Protein AF-Q0QX09-F1 (afdb_monomer_lite)

Structure (mmCIF, N/CA/C/O backbone):
data_AF-Q0QX09-F1
#
_entry.id   AF-Q0QX09-F1
#
loop_
_atom_site.group_PDB
_atom_site.id
_atom_site.type_symbol
_atom_site.label_atom_id
_atom_site.label_alt_id
_atom_site.label_comp_id
_atom_site.label_asym_id
_atom_site.label_entity_id
_atom_site.label_seq_id
_atom_site.pdbx_PDB_ins_code
_atom_site.Cartn_x
_atom_site.Cartn_y
_atom_site.Cartn_z
_atom_site.occupancy
_atom_site.B_iso_or_equiv
_atom_site.auth_seq_id
_atom_site.auth_comp_id
_atom_site.auth_asym_id
_atom_site.auth_atom_id
_atom_site.pdbx_PDB_model_num
ATOM 1 N N . ALA A 1 1 ? -7.692 -7.719 1.249 1.00 95.62 1 ALA A N 1
ATOM 2 C CA . ALA A 1 1 ? -7.261 -6.349 1.606 1.00 95.62 1 ALA A CA 1
ATOM 3 C C . ALA A 1 1 ? -5.800 -6.099 1.232 1.00 95.62 1 ALA A C 1
ATOM 5 O O . ALA A 1 1 ? -5.567 -5.299 0.343 1.00 95.62 1 ALA A O 1
ATOM 6 N N . MET A 1 2 ? -4.830 -6.793 1.844 1.00 98.38 2 MET A N 1
ATOM 7 C CA . MET A 1 2 ? -3.400 -6.494 1.630 1.00 98.38 2 MET A CA 1
ATOM 8 C C . MET A 1 2 ? -2.900 -6.741 0.204 1.00 98.38 2 MET A C 1
ATOM 10 O O . MET A 1 2 ? -2.023 -6.015 -0.235 1.00 98.38 2 MET A O 1
ATOM 14 N N . HIS A 1 3 ? -3.506 -7.675 -0.537 1.00 98.44 3 HIS A N 1
ATOM 15 C CA . HIS A 1 3 ? -3.270 -7.825 -1.978 1.00 98.44 3 HIS A CA 1
ATOM 16 C C . HIS A 1 3 ? -3.431 -6.487 -2.722 1.00 98.44 3 HIS A C 1
ATOM 18 O O . HIS A 1 3 ? -2.464 -5.970 -3.256 1.00 98.44 3 HIS A O 1
ATOM 24 N N . TYR A 1 4 ? -4.602 -5.849 -2.609 1.00 98.56 4 TYR A N 1
ATOM 25 C CA . TYR A 1 4 ? -4.864 -4.546 -3.229 1.00 98.56 4 TYR A CA 1
ATOM 26 C C . TYR A 1 4 ? -3.955 -3.421 -2.720 1.00 98.56 4 TYR A C 1
ATOM 28 O O . TYR A 1 4 ? -3.686 -2.482 -3.459 1.00 98.56 4 TYR A O 1
ATOM 36 N N . PHE A 1 5 ? -3.493 -3.484 -1.466 1.00 98.81 5 PHE A N 1
ATOM 37 C CA . PHE A 1 5 ? -2.496 -2.530 -0.977 1.00 98.81 5 PHE A CA 1
ATOM 38 C C . PHE A 1 5 ? -1.128 -2.739 -1.651 1.00 98.81 5 PHE A C 1
ATOM 40 O O . PHE A 1 5 ? -0.489 -1.764 -2.033 1.00 98.81 5 PHE A O 1
ATOM 47 N N . GLY A 1 6 ? -0.701 -3.994 -1.825 1.00 98.31 6 GLY A N 1
ATOM 48 C CA . GLY A 1 6 ? 0.508 -4.333 -2.577 1.00 98.31 6 GLY A CA 1
ATOM 49 C C . GLY A 1 6 ? 0.424 -3.897 -4.041 1.00 98.31 6 GLY A C 1
ATOM 50 O O . GLY A 1 6 ? 1.378 -3.325 -4.564 1.00 98.31 6 GLY A O 1
ATOM 51 N N . ASP A 1 7 ? -0.736 -4.071 -4.677 1.00 98.56 7 ASP A N 1
ATOM 52 C CA . ASP A 1 7 ? -0.950 -3.632 -6.059 1.00 98.56 7 ASP A CA 1
ATOM 53 C C . ASP A 1 7 ? -0.773 -2.118 -6.191 1.00 98.56 7 ASP A C 1
ATOM 55 O O . ASP A 1 7 ? 0.041 -1.668 -6.987 1.00 98.56 7 ASP A O 1
ATOM 59 N N . ILE A 1 8 ? -1.446 -1.300 -5.371 1.00 98.12 8 ILE A N 1
ATOM 60 C CA . ILE A 1 8 ? -1.333 0.166 -5.490 1.00 98.12 8 ILE A CA 1
ATOM 61 C C . ILE A 1 8 ? 0.062 0.715 -5.158 1.00 98.12 8 ILE A C 1
ATOM 63 O O . ILE A 1 8 ? 0.329 1.873 -5.470 1.00 98.12 8 ILE A O 1
ATOM 67 N N . ASP A 1 9 ? 0.939 -0.072 -4.534 1.00 98.62 9 ASP A N 1
ATOM 68 C CA . ASP A 1 9 ? 2.345 0.279 -4.294 1.00 98.62 9 ASP A CA 1
ATOM 69 C C . ASP A 1 9 ? 3.295 -0.313 -5.360 1.00 98.62 9 ASP A C 1
ATOM 71 O O . ASP A 1 9 ? 4.451 0.096 -5.471 1.00 98.62 9 ASP A O 1
ATOM 75 N N . THR A 1 10 ? 2.805 -1.215 -6.216 1.00 98.62 10 THR A N 1
ATOM 76 C CA . THR A 1 10 ? 3.542 -1.756 -7.367 1.00 98.62 10 THR A CA 1
ATOM 77 C C . THR A 1 10 ? 3.571 -0.717 -8.488 1.00 98.62 10 THR A C 1
ATOM 79 O O . THR A 1 10 ? 2.502 -0.360 -8.964 1.00 98.62 10 THR A O 1
ATOM 82 N N . PRO A 1 11 ? 4.734 -0.256 -8.994 1.00 98.69 11 PRO A N 1
ATOM 83 C CA . PRO A 1 11 ? 4.856 0.953 -9.822 1.00 98.69 11 PRO A CA 1
ATOM 84 C C . PRO A 1 11 ? 3.860 1.114 -10.985 1.00 98.69 11 PRO A C 1
ATOM 86 O O . PRO A 1 11 ? 3.391 2.222 -11.248 1.00 98.69 11 PRO A O 1
ATOM 89 N N . TYR A 1 12 ? 3.510 0.023 -11.670 1.00 98.69 12 TYR A N 1
ATOM 90 C CA . TYR A 1 12 ? 2.623 0.035 -12.840 1.00 98.69 12 TYR A CA 1
ATOM 91 C C . TYR A 1 12 ? 1.165 0.388 -12.502 1.00 98.69 12 TYR A C 1
ATOM 93 O O . TYR A 1 12 ? 0.529 1.159 -13.225 1.00 98.69 12 TYR A O 1
ATOM 101 N N . HIS A 1 13 ? 0.646 -0.096 -11.373 1.00 98.75 13 HIS A N 1
ATOM 102 C CA . HIS A 1 13 ? -0.760 0.072 -10.993 1.00 98.75 13 HIS A CA 1
ATOM 103 C C . HIS A 1 13 ? -1.139 1.512 -10.598 1.00 98.75 13 HIS A C 1
ATOM 105 O O . HIS A 1 13 ? -2.100 2.025 -11.164 1.00 98.75 13 HIS A O 1
ATOM 111 N N . PRO A 1 14 ? -0.414 2.251 -9.727 1.00 98.50 14 PRO A N 1
ATOM 112 C CA . PRO A 1 14 ? -0.739 3.644 -9.423 1.00 98.50 14 PRO A CA 1
ATOM 113 C C . PRO A 1 14 ? -0.387 4.598 -10.577 1.00 98.50 14 PRO A C 1
ATOM 115 O O . PRO A 1 14 ? -0.855 5.743 -10.606 1.00 98.50 14 PRO A O 1
ATOM 118 N N . ALA A 1 15 ? 0.431 4.152 -11.538 1.00 98.50 15 ALA A N 1
ATOM 119 C CA . ALA A 1 15 ? 0.648 4.845 -12.804 1.00 98.50 15 ALA A CA 1
ATOM 120 C C . ALA A 1 15 ? -0.470 4.590 -13.832 1.00 98.50 15 ALA A C 1
ATOM 122 O O . ALA A 1 15 ? -0.507 5.291 -14.842 1.00 98.50 15 ALA A O 1
ATOM 123 N N . ASN A 1 16 ? -1.401 3.668 -13.549 1.00 98.50 16 ASN A N 1
ATOM 124 C CA . ASN A 1 16 ? -2.452 3.204 -14.458 1.00 98.50 16 ASN A CA 1
ATOM 125 C C . ASN A 1 16 ? -1.897 2.707 -15.804 1.00 98.50 16 ASN A C 1
ATOM 127 O O . ASN A 1 16 ? -2.480 2.986 -16.850 1.00 98.50 16 ASN A O 1
ATOM 131 N N . VAL A 1 17 ? -0.761 2.007 -15.786 1.00 98.12 17 VAL A N 1
ATOM 132 C CA . VAL A 1 17 ? -0.183 1.377 -16.980 1.00 98.12 17 VAL A CA 1
ATOM 133 C C . VAL A 1 17 ? -0.452 -0.110 -16.883 1.00 98.12 17 VAL A C 1
ATOM 135 O O . VAL A 1 17 ? 0.130 -0.784 -16.039 1.00 98.12 17 VAL A O 1
ATOM 138 N N . THR A 1 18 ? -1.353 -0.607 -17.723 1.00 97.12 18 THR A N 1
ATOM 139 C CA . THR A 1 18 ? -1.763 -2.012 -17.707 1.00 97.12 18 THR A CA 1
ATOM 140 C C . THR A 1 18 ? -0.815 -2.893 -18.523 1.00 97.12 18 THR A C 1
ATOM 142 O O . THR A 1 18 ? -0.012 -2.415 -19.329 1.00 97.12 18 THR A O 1
ATOM 145 N N . ALA A 1 19 ? -0.973 -4.211 -18.393 1.00 95.75 19 ALA A N 1
ATOM 146 C CA . ALA A 1 19 ? -0.279 -5.191 -19.225 1.00 95.75 19 ALA A CA 1
ATOM 147 C C . ALA A 1 19 ? -0.593 -5.075 -20.727 1.00 95.75 19 ALA A C 1
ATOM 149 O O . ALA A 1 19 ? 0.194 -5.546 -21.548 1.00 95.75 19 ALA A O 1
ATOM 150 N N . VAL A 1 20 ? -1.717 -4.445 -21.092 1.00 96.38 20 VAL A N 1
ATOM 151 C CA . VAL A 1 20 ? -2.050 -4.133 -22.491 1.00 96.38 20 VAL A CA 1
ATOM 152 C C . VAL A 1 20 ? -1.291 -2.892 -22.960 1.00 96.38 20 VAL A C 1
ATOM 154 O O . VAL A 1 20 ? -0.786 -2.875 -24.080 1.00 96.38 20 VAL A O 1
ATOM 157 N N . ASP A 1 21 ? -1.167 -1.879 -22.099 1.00 94.00 21 ASP A N 1
ATOM 158 C CA . ASP A 1 21 ? -0.473 -0.626 -22.422 1.00 94.00 21 ASP A CA 1
ATOM 159 C C . ASP A 1 21 ? 1.046 -0.819 -22.526 1.00 94.00 21 ASP A C 1
ATOM 161 O O . ASP A 1 21 ? 1.721 -0.132 -23.295 1.00 94.00 21 ASP A O 1
ATOM 165 N N . SER A 1 22 ? 1.601 -1.748 -21.743 1.00 96.06 22 SER A N 1
ATOM 166 C CA . SER A 1 22 ? 3.032 -2.028 -21.720 1.00 96.06 22 SER A CA 1
ATOM 167 C C . SER A 1 22 ? 3.328 -3.488 -21.402 1.00 96.06 22 SER A C 1
ATOM 169 O O . SER A 1 22 ? 3.001 -3.994 -20.328 1.00 96.06 22 SER A O 1
ATOM 171 N N . ALA A 1 23 ? 4.117 -4.128 -22.271 1.00 96.56 23 ALA A N 1
ATOM 172 C CA . ALA A 1 23 ? 4.725 -5.428 -21.980 1.00 96.56 23 ALA A CA 1
ATOM 173 C C . ALA A 1 23 ? 5.629 -5.398 -20.730 1.00 96.56 23 ALA A C 1
ATOM 175 O O . ALA A 1 23 ? 5.967 -6.450 -20.186 1.00 96.56 23 ALA A O 1
ATOM 176 N N . GLY A 1 24 ? 6.032 -4.204 -20.279 1.00 96.56 24 GLY A N 1
ATOM 177 C CA . GLY A 1 24 ? 6.801 -4.011 -19.058 1.00 96.56 24 GLY A CA 1
ATOM 178 C C . GLY A 1 24 ? 6.061 -4.364 -17.785 1.00 96.56 24 GLY A C 1
ATOM 179 O O . GLY A 1 24 ? 6.725 -4.750 -16.835 1.00 96.56 24 GLY A O 1
ATOM 180 N N . HIS A 1 25 ? 4.724 -4.310 -17.770 1.00 97.94 25 HIS A N 1
ATOM 181 C CA . HIS A 1 25 ? 3.939 -4.607 -16.567 1.00 97.94 25 HIS A CA 1
ATOM 182 C C . HIS A 1 25 ? 4.253 -6.016 -16.064 1.00 97.94 25 HIS A C 1
ATOM 184 O O . HIS A 1 25 ? 4.826 -6.191 -14.991 1.00 97.94 25 HIS A O 1
ATOM 190 N N . VAL A 1 26 ? 3.947 -7.022 -16.885 1.00 97.88 26 VAL A N 1
ATOM 191 C CA . VAL A 1 26 ? 4.148 -8.432 -16.526 1.00 97.88 26 VAL A CA 1
ATOM 192 C C . VAL A 1 26 ? 5.634 -8.735 -16.341 1.00 97.88 26 VAL A C 1
ATOM 194 O O . VAL A 1 26 ? 6.010 -9.501 -15.456 1.00 97.88 26 VAL A O 1
ATOM 197 N N . LYS A 1 27 ? 6.503 -8.118 -17.152 1.00 98.56 27 LYS A N 1
ATOM 198 C CA . LYS A 1 27 ? 7.955 -8.317 -17.058 1.00 98.56 27 LYS A CA 1
ATOM 199 C C . LYS A 1 27 ? 8.533 -7.792 -15.748 1.00 98.56 27 LYS A C 1
ATOM 201 O O . LYS A 1 27 ? 9.369 -8.474 -15.169 1.00 98.56 27 LYS A O 1
ATOM 206 N N . PHE A 1 28 ? 8.103 -6.621 -15.286 1.00 98.75 28 PHE A N 1
ATOM 207 C CA . PHE A 1 28 ? 8.562 -6.039 -14.028 1.00 98.75 28 PHE A CA 1
ATOM 208 C C . PHE A 1 28 ? 8.089 -6.872 -12.836 1.00 98.75 28 PHE A C 1
ATOM 210 O O . PHE A 1 28 ? 8.895 -7.216 -11.974 1.00 98.75 28 PHE A O 1
ATOM 217 N N . GLU A 1 29 ? 6.812 -7.266 -12.816 1.00 98.62 29 GLU A N 1
ATOM 218 C CA . GLU A 1 29 ? 6.270 -8.125 -11.755 1.00 98.62 29 GLU A CA 1
ATOM 219 C C . GLU A 1 29 ? 6.970 -9.496 -11.724 1.00 98.62 29 GLU A C 1
ATOM 221 O O . GLU A 1 29 ? 7.341 -9.972 -10.654 1.00 98.62 29 GLU A O 1
ATOM 226 N N . THR A 1 30 ? 7.258 -10.089 -12.888 1.00 98.69 30 THR A N 1
ATOM 227 C CA . THR A 1 30 ? 8.028 -11.346 -12.981 1.00 98.69 30 THR A CA 1
ATOM 228 C C . THR A 1 30 ? 9.475 -11.161 -12.512 1.00 98.69 30 THR A C 1
ATOM 230 O O . THR A 1 30 ? 9.991 -11.973 -11.747 1.00 98.69 30 THR A O 1
ATOM 233 N N . PHE A 1 31 ? 10.132 -10.071 -12.922 1.00 98.75 31 PHE A N 1
ATOM 234 C CA . PHE A 1 31 ? 11.490 -9.735 -12.487 1.00 98.75 31 PHE A CA 1
ATOM 235 C C . PHE A 1 31 ? 11.582 -9.612 -10.959 1.00 98.75 31 PHE A C 1
ATOM 237 O O . PHE A 1 31 ? 12.525 -10.134 -10.351 1.00 98.75 31 PHE A O 1
ATOM 244 N N . ALA A 1 32 ? 10.601 -8.942 -10.346 1.00 98.75 32 ALA A N 1
ATOM 245 C CA . ALA A 1 32 ? 10.500 -8.789 -8.902 1.00 98.75 32 ALA A CA 1
ATOM 246 C C . ALA A 1 32 ? 10.223 -10.134 -8.209 1.00 98.75 32 ALA A C 1
ATOM 248 O O . ALA A 1 32 ? 10.848 -10.434 -7.193 1.00 98.75 32 ALA A O 1
ATOM 249 N N . GLU A 1 33 ? 9.353 -10.973 -8.775 1.00 98.69 33 GLU A N 1
ATOM 250 C CA . GLU A 1 33 ? 9.010 -12.303 -8.252 1.00 98.69 33 GLU A CA 1
ATOM 251 C C . GLU A 1 33 ? 10.224 -13.243 -8.167 1.00 98.69 33 GLU A C 1
ATOM 253 O O . GLU A 1 33 ? 10.436 -13.914 -7.148 1.00 98.69 33 GLU A O 1
ATOM 258 N N . GLU A 1 34 ? 11.070 -13.253 -9.198 1.00 98.81 34 GLU A N 1
ATOM 259 C CA . GLU A 1 34 ? 12.315 -14.035 -9.230 1.00 98.81 34 GLU A CA 1
ATOM 260 C C . GLU A 1 34 ? 13.313 -13.612 -8.141 1.00 98.81 34 GLU A C 1
ATOM 262 O O . GLU A 1 34 ? 14.149 -14.407 -7.711 1.00 98.81 34 GLU A O 1
ATOM 267 N N . ARG A 1 35 ? 13.227 -12.358 -7.686 1.00 98.69 35 ARG A N 1
ATOM 268 C CA . ARG A 1 35 ? 14.178 -11.725 -6.762 1.00 98.69 35 ARG A CA 1
ATOM 269 C C . ARG A 1 35 ? 13.595 -11.431 -5.383 1.00 98.69 35 ARG A C 1
ATOM 271 O O . ARG A 1 35 ? 14.336 -11.010 -4.504 1.00 98.69 35 ARG A O 1
ATOM 278 N N . LYS A 1 36 ? 12.307 -11.694 -5.142 1.00 98.19 36 LYS A N 1
ATOM 279 C CA . LYS A 1 36 ? 11.571 -11.314 -3.916 1.00 98.19 36 LYS A CA 1
ATOM 280 C C . LYS A 1 36 ? 12.300 -11.623 -2.608 1.00 98.19 36 LYS A C 1
ATOM 282 O O . LYS A 1 36 ? 12.211 -10.860 -1.650 1.00 98.19 36 LYS A O 1
ATOM 287 N N . GLU A 1 37 ? 13.049 -12.723 -2.576 1.00 98.75 37 GLU A N 1
ATOM 288 C CA . GLU A 1 37 ? 13.798 -13.176 -1.406 1.00 98.75 37 GLU A CA 1
ATOM 289 C C . GLU A 1 37 ? 14.858 -12.160 -0.961 1.00 98.75 37 GLU A C 1
ATOM 291 O O . GLU A 1 37 ? 15.018 -11.937 0.238 1.00 98.75 37 GLU A O 1
ATOM 296 N N . GLN A 1 38 ? 15.523 -11.483 -1.905 1.00 98.69 38 GLN A N 1
ATOM 297 C CA . GLN A 1 38 ? 16.553 -10.484 -1.601 1.00 98.69 38 GLN A CA 1
ATOM 298 C C . GLN A 1 38 ? 15.975 -9.134 -1.145 1.00 98.69 38 GLN A C 1
ATOM 300 O O . GLN A 1 38 ? 16.697 -8.311 -0.584 1.00 98.69 38 GLN A O 1
ATOM 305 N N . TYR A 1 39 ? 14.678 -8.900 -1.368 1.00 98.75 39 TYR A N 1
ATOM 306 C CA . TYR A 1 39 ? 13.994 -7.649 -1.023 1.00 98.75 39 TYR A CA 1
ATOM 307 C C . TYR A 1 39 ? 13.227 -7.718 0.307 1.00 98.75 39 TYR A C 1
ATOM 309 O O . TYR A 1 39 ? 12.513 -6.777 0.668 1.00 98.75 39 TYR A O 1
ATOM 317 N N . LYS A 1 40 ? 13.353 -8.819 1.056 1.00 98.81 40 LYS A N 1
ATOM 318 C CA . LYS A 1 40 ? 12.726 -8.963 2.374 1.00 98.81 40 LYS A CA 1
ATOM 319 C C . LYS A 1 40 ? 13.289 -7.945 3.364 1.00 98.81 40 LYS A C 1
ATOM 321 O O . LYS A 1 40 ? 14.502 -7.800 3.502 1.00 98.81 40 LYS A O 1
ATOM 326 N N . ILE A 1 41 ? 12.401 -7.292 4.108 1.00 98.75 41 ILE A N 1
ATOM 327 C CA . ILE A 1 41 ? 12.755 -6.461 5.264 1.00 98.75 41 ILE A CA 1
ATOM 328 C C . ILE A 1 41 ? 12.190 -7.083 6.542 1.00 98.75 41 ILE A C 1
ATOM 330 O O . ILE A 1 41 ? 11.177 -7.775 6.522 1.00 98.75 41 ILE A O 1
ATOM 334 N N . ASN A 1 42 ? 12.837 -6.825 7.676 1.00 98.56 42 ASN A N 1
ATOM 335 C CA . ASN A 1 42 ? 12.428 -7.348 8.985 1.00 98.56 42 ASN A CA 1
ATOM 336 C C . ASN A 1 42 ? 12.071 -6.243 9.996 1.00 98.56 42 ASN A C 1
ATOM 338 O O . ASN A 1 42 ? 11.825 -6.523 11.167 1.00 98.56 42 ASN A O 1
ATOM 342 N N . THR A 1 43 ? 12.053 -4.984 9.557 1.00 98.12 43 THR A N 1
ATOM 343 C CA . THR A 1 43 ? 11.726 -3.825 10.387 1.00 98.12 43 THR A CA 1
ATOM 344 C C . THR A 1 43 ? 11.164 -2.688 9.538 1.00 98.12 43 THR A C 1
ATOM 346 O O . THR A 1 43 ? 11.588 -2.486 8.404 1.00 98.12 43 THR A O 1
ATOM 349 N N . ALA A 1 44 ? 10.244 -1.904 10.106 1.00 98.12 44 ALA A N 1
ATOM 350 C CA . ALA A 1 44 ? 9.790 -0.639 9.520 1.00 98.12 44 ALA A CA 1
ATOM 351 C C . ALA A 1 44 ? 10.798 0.515 9.728 1.00 98.12 44 ALA A C 1
ATOM 353 O O . ALA A 1 44 ? 10.591 1.616 9.201 1.00 98.12 44 ALA A O 1
ATOM 354 N N . GLY A 1 45 ? 11.862 0.262 10.502 1.00 98.12 45 GLY A N 1
ATOM 355 C CA . GLY A 1 45 ? 12.886 1.231 10.899 1.00 98.12 45 GLY A CA 1
ATOM 356 C C . GLY A 1 45 ? 12.697 1.818 12.302 1.00 98.12 45 GLY A C 1
ATOM 357 O O . GLY A 1 45 ? 13.541 2.590 12.735 1.00 98.12 45 GLY A O 1
ATOM 358 N N . CYS A 1 46 ? 11.628 1.454 13.016 1.00 98.06 46 CYS A N 1
ATOM 359 C CA . CYS A 1 46 ? 11.312 1.953 14.360 1.00 98.06 46 CYS A CA 1
ATOM 360 C C . CYS A 1 46 ? 10.430 0.955 15.141 1.00 98.06 46 CYS A C 1
ATOM 362 O O . CYS A 1 46 ? 9.940 -0.036 14.583 1.00 98.06 46 CYS A O 1
ATOM 364 N N . LYS A 1 47 ? 10.228 1.210 16.435 1.00 98.44 47 LYS A N 1
ATOM 365 C CA . LYS A 1 47 ? 9.295 0.513 17.335 1.00 98.44 47 LYS A CA 1
ATOM 366 C C . LYS A 1 47 ? 7.875 1.072 17.216 1.00 98.44 47 LYS A C 1
ATOM 368 O O . LYS A 1 47 ? 7.644 2.117 16.613 1.00 98.44 47 LYS A O 1
ATOM 373 N N . THR A 1 48 ? 6.907 0.363 17.796 1.00 98.38 48 THR A N 1
ATOM 374 C CA . THR A 1 48 ? 5.474 0.691 17.686 1.00 98.38 48 THR A CA 1
ATOM 375 C C . THR A 1 48 ? 5.037 1.911 18.497 1.00 98.38 48 THR A C 1
ATOM 377 O O . THR A 1 48 ? 3.977 2.465 18.237 1.00 98.38 48 THR A O 1
ATOM 380 N N . ASN A 1 49 ? 5.844 2.352 19.460 1.00 97.44 49 ASN A N 1
ATOM 381 C CA . ASN A 1 49 ? 5.618 3.572 20.237 1.00 97.44 49 ASN A CA 1
ATOM 382 C C . ASN A 1 49 ? 6.245 4.828 19.600 1.00 97.44 49 ASN A C 1
ATOM 384 O O . ASN A 1 49 ? 6.210 5.891 20.213 1.00 97.44 49 ASN A O 1
ATOM 388 N N . GLU A 1 50 ? 6.837 4.704 18.411 1.00 98.25 50 GLU A N 1
ATOM 389 C CA . GLU A 1 50 ? 7.481 5.795 17.673 1.00 98.25 50 GLU A CA 1
ATOM 390 C C . GLU A 1 50 ? 6.618 6.260 16.489 1.00 98.25 50 GLU A C 1
ATOM 392 O O . GLU A 1 50 ? 5.649 5.595 16.109 1.00 98.25 50 GLU A O 1
ATOM 397 N N . ASP A 1 51 ? 6.998 7.394 15.893 1.00 97.00 51 ASP A N 1
ATOM 398 C CA . ASP A 1 51 ? 6.199 8.196 14.956 1.00 97.00 51 ASP A CA 1
ATOM 399 C C . ASP A 1 51 ? 5.429 7.385 13.908 1.00 97.00 51 ASP A C 1
ATOM 401 O O . ASP A 1 51 ? 4.214 7.528 13.805 1.00 97.00 51 ASP A O 1
ATOM 405 N N . PHE A 1 52 ? 6.087 6.481 13.170 1.00 98.25 52 PHE A N 1
ATOM 406 C CA . PHE A 1 52 ? 5.427 5.737 12.086 1.00 98.25 52 PHE A CA 1
ATOM 407 C C . PHE A 1 52 ? 4.190 4.959 12.556 1.00 98.25 52 PHE A C 1
ATOM 409 O O . PHE A 1 52 ? 3.159 4.989 11.889 1.00 98.25 52 PHE A O 1
ATOM 416 N N . TYR A 1 53 ? 4.285 4.259 13.686 1.00 98.69 53 TYR A N 1
ATOM 417 C CA . TYR A 1 53 ? 3.176 3.464 14.213 1.00 98.69 53 TYR A CA 1
ATOM 418 C C . TYR A 1 53 ? 2.249 4.303 15.094 1.00 98.69 53 TYR A C 1
ATOM 420 O O . TYR A 1 53 ? 1.030 4.156 15.004 1.00 98.69 53 TYR A O 1
ATOM 428 N N . ALA A 1 54 ? 2.793 5.232 15.881 1.00 98.00 54 ALA A N 1
ATOM 429 C CA . ALA A 1 54 ? 1.993 6.142 16.694 1.00 98.00 54 ALA A CA 1
ATOM 430 C C . ALA A 1 54 ? 1.031 6.981 15.829 1.00 98.00 54 ALA A C 1
ATOM 432 O O . ALA A 1 54 ? -0.130 7.173 16.197 1.00 98.00 54 ALA A O 1
ATOM 433 N N . ASP A 1 55 ? 1.471 7.422 14.647 1.00 98.31 55 ASP A N 1
ATOM 434 C CA . ASP A 1 55 ? 0.663 8.206 13.707 1.00 98.31 55 ASP A CA 1
ATOM 435 C C . ASP A 1 55 ? -0.527 7.429 13.132 1.00 98.31 55 ASP A C 1
ATOM 437 O O . ASP A 1 55 ? -1.591 8.009 12.894 1.00 98.31 55 ASP A O 1
ATOM 441 N N . ILE A 1 56 ? -0.387 6.112 12.957 1.00 98.69 56 ILE A N 1
ATOM 442 C CA . ILE A 1 56 ? -1.418 5.237 12.377 1.00 98.69 56 ILE A CA 1
ATOM 443 C C . ILE A 1 56 ? -2.696 5.200 13.230 1.00 98.69 56 ILE A C 1
ATOM 445 O O . ILE A 1 56 ? -3.801 5.045 12.696 1.00 98.69 56 ILE A O 1
ATOM 449 N N . LEU A 1 57 ? -2.568 5.377 14.546 1.00 98.44 57 LEU A N 1
ATOM 450 C CA . LEU A 1 57 ? -3.685 5.293 15.492 1.00 98.44 57 LEU A CA 1
ATOM 451 C C . LEU A 1 57 ? -4.340 6.647 15.801 1.00 98.44 57 LEU A C 1
ATOM 453 O O . LEU A 1 57 ? -5.400 6.676 16.434 1.00 98.44 57 LEU A O 1
ATOM 457 N N . LYS A 1 58 ? -3.742 7.766 15.356 1.00 98.25 58 LYS A N 1
ATOM 458 C CA . LYS A 1 58 ? -4.231 9.127 15.652 1.00 98.25 58 LYS A CA 1
ATOM 459 C C . LYS A 1 58 ? -5.631 9.374 15.094 1.00 98.25 58 LYS A C 1
ATOM 461 O O . LYS A 1 58 ? -6.465 9.979 15.763 1.00 98.25 58 LYS A O 1
ATOM 466 N N . ASN A 1 59 ? -5.902 8.908 13.875 1.00 97.94 59 ASN A N 1
ATOM 467 C CA . ASN A 1 59 ? -7.193 9.111 13.226 1.00 97.94 59 ASN A CA 1
ATOM 468 C C . ASN A 1 59 ? -8.117 7.901 13.424 1.00 97.94 59 ASN A C 1
ATOM 470 O O . ASN A 1 59 ? -7.926 6.844 12.816 1.00 97.94 59 ASN A O 1
ATOM 474 N N . LYS A 1 60 ? -9.164 8.084 14.234 1.00 97.69 60 LYS A N 1
ATOM 475 C CA . LYS A 1 60 ? -10.189 7.062 14.501 1.00 97.69 60 LYS A CA 1
ATOM 476 C C . LYS A 1 60 ? -11.089 6.780 13.295 1.00 97.69 60 LYS A C 1
ATOM 478 O O . LYS A 1 60 ? -11.709 5.725 13.223 1.00 97.69 60 LYS A O 1
ATOM 483 N N . ASP A 1 61 ? -11.105 7.659 12.295 1.00 98.06 61 ASP A N 1
ATOM 484 C CA . ASP A 1 61 ? -11.692 7.366 10.993 1.00 98.06 61 ASP A CA 1
ATOM 485 C C . ASP A 1 61 ? -10.801 6.438 10.168 1.00 98.06 61 ASP A C 1
ATOM 487 O O . ASP A 1 61 ? -9.914 6.901 9.453 1.00 98.06 61 ASP A O 1
ATOM 491 N N . PHE A 1 62 ? -11.054 5.127 10.258 1.00 98.56 62 PHE A N 1
ATOM 492 C CA . PHE A 1 62 ? -10.321 4.119 9.489 1.00 98.56 62 PHE A CA 1
ATOM 493 C C . PHE A 1 62 ? -10.367 4.392 7.981 1.00 98.56 62 PHE A C 1
ATOM 495 O O . PHE A 1 62 ? -9.325 4.364 7.333 1.00 98.56 62 PHE A O 1
ATOM 502 N N . ASN A 1 63 ? -11.539 4.706 7.418 1.00 98.50 63 ASN A N 1
ATOM 503 C CA . ASN A 1 63 ? -11.686 4.905 5.973 1.00 98.50 63 ASN A CA 1
ATOM 504 C C . ASN A 1 63 ? -10.925 6.150 5.498 1.00 98.50 63 ASN A C 1
ATOM 506 O O . ASN A 1 63 ? -10.221 6.100 4.486 1.00 98.50 63 ASN A O 1
ATOM 510 N N . ALA A 1 64 ? -11.020 7.261 6.236 1.00 98.25 64 ALA A N 1
ATOM 511 C CA . ALA A 1 64 ? -10.267 8.470 5.902 1.00 98.25 64 ALA A CA 1
ATOM 512 C C . ALA A 1 64 ? -8.753 8.271 6.080 1.00 98.25 64 ALA A C 1
ATOM 514 O O . ALA A 1 64 ? -7.980 8.682 5.214 1.00 98.25 64 ALA A O 1
ATOM 515 N N . TRP A 1 65 ? -8.330 7.610 7.164 1.00 98.69 65 TRP A N 1
ATOM 516 C CA . TRP A 1 65 ? -6.928 7.262 7.395 1.00 98.69 65 TRP A CA 1
ATOM 517 C C . TRP A 1 65 ? -6.380 6.369 6.280 1.00 98.69 65 TRP A C 1
ATOM 519 O O . TRP A 1 65 ? -5.381 6.726 5.660 1.00 98.69 65 TRP A O 1
ATOM 529 N N . SER A 1 66 ? -7.052 5.254 5.982 1.00 98.75 66 SER A N 1
ATOM 530 C CA . SER A 1 66 ? -6.612 4.274 4.986 1.00 98.75 66 SER A CA 1
ATOM 531 C C . SER A 1 66 ? -6.458 4.919 3.613 1.00 98.75 66 SER A C 1
ATOM 533 O O . SER A 1 66 ? -5.453 4.685 2.944 1.00 98.75 66 SER A O 1
ATOM 535 N N . LYS A 1 67 ? -7.381 5.809 3.221 1.00 98.69 67 LYS A N 1
ATOM 536 C CA . LYS A 1 67 ? -7.297 6.542 1.952 1.00 98.69 67 LYS A CA 1
ATOM 537 C C . LYS A 1 67 ? -6.034 7.398 1.848 1.00 98.69 67 LYS A C 1
ATOM 539 O O . LYS A 1 67 ? -5.360 7.360 0.820 1.00 98.69 67 LYS A O 1
ATOM 544 N N . GLU A 1 68 ? -5.719 8.189 2.872 1.00 98.69 68 GLU A N 1
ATOM 545 C CA . GLU A 1 68 ? -4.530 9.053 2.858 1.00 98.69 68 GLU A CA 1
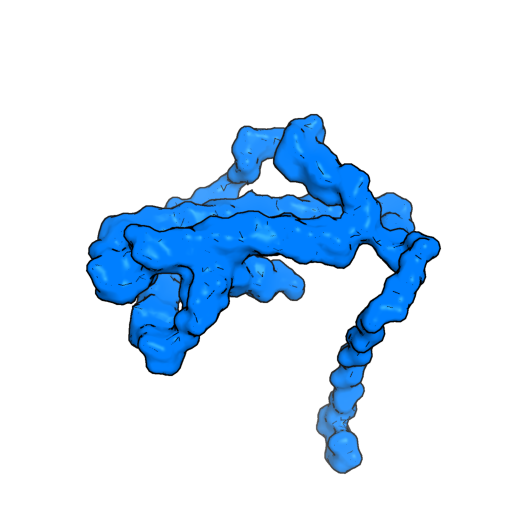ATOM 546 C C . GLU A 1 68 ? -3.236 8.252 3.006 1.00 98.69 68 GLU A C 1
ATOM 548 O O . GLU A 1 68 ? -2.266 8.516 2.293 1.00 98.69 68 GLU A O 1
ATOM 553 N N . TYR A 1 69 ? -3.250 7.230 3.863 1.00 98.81 69 TYR A N 1
ATOM 554 C CA . TYR A 1 69 ? -2.134 6.313 4.060 1.00 98.81 69 TYR A CA 1
ATOM 555 C C . TYR A 1 69 ? -1.775 5.612 2.745 1.00 98.81 69 TYR A C 1
ATOM 557 O O . TYR A 1 69 ? -0.669 5.783 2.239 1.00 98.81 69 TYR A O 1
ATOM 565 N N . ALA A 1 70 ? -2.742 4.929 2.124 1.00 98.81 70 ALA A N 1
ATOM 566 C CA . ALA A 1 70 ? -2.597 4.275 0.823 1.00 98.81 70 ALA A CA 1
ATOM 567 C C . ALA A 1 70 ? -2.111 5.234 -0.274 1.00 98.81 70 ALA A C 1
ATOM 569 O O . ALA A 1 70 ? -1.236 4.885 -1.065 1.00 98.81 70 ALA A O 1
ATOM 570 N N . ARG A 1 71 ? -2.638 6.466 -0.307 1.00 98.75 71 ARG A N 1
ATOM 571 C CA . ARG A 1 71 ? -2.245 7.475 -1.300 1.00 98.75 71 ARG A CA 1
ATOM 572 C C . ARG A 1 71 ? -0.766 7.850 -1.203 1.00 98.75 71 ARG A C 1
ATOM 574 O O . ARG A 1 71 ? -0.167 8.142 -2.237 1.00 98.75 71 ARG A O 1
ATOM 581 N N . GLY A 1 72 ? -0.180 7.870 -0.006 1.00 98.69 72 GLY A N 1
ATOM 582 C CA . GLY A 1 72 ? 1.249 8.142 0.179 1.00 98.69 72 GLY A CA 1
ATOM 583 C C . GLY A 1 72 ? 2.135 7.106 -0.522 1.00 98.69 72 GLY A C 1
ATOM 584 O O . GLY A 1 72 ? 3.023 7.470 -1.298 1.00 98.69 72 GLY A O 1
ATOM 585 N N . PHE A 1 73 ? 1.830 5.824 -0.314 1.00 98.81 73 PHE A N 1
ATOM 586 C CA . PHE A 1 73 ? 2.516 4.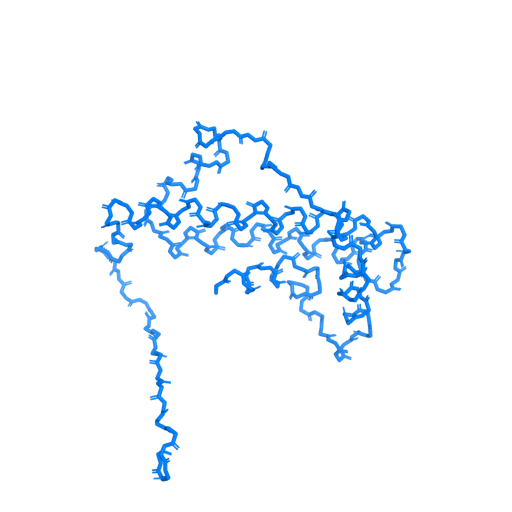703 -0.966 1.00 98.81 73 PHE A CA 1
ATOM 587 C C . PHE A 1 73 ? 2.291 4.720 -2.481 1.00 98.81 73 PHE A C 1
ATOM 589 O O . PHE A 1 73 ? 3.249 4.799 -3.245 1.00 98.81 73 PHE A O 1
ATOM 596 N N . ALA A 1 74 ? 1.037 4.848 -2.921 1.00 98.81 74 ALA A N 1
ATOM 597 C CA . ALA A 1 74 ? 0.699 4.893 -4.343 1.00 98.81 74 ALA A CA 1
ATOM 598 C C . ALA A 1 74 ? 1.372 6.049 -5.102 1.00 98.81 74 ALA A C 1
ATOM 600 O O . ALA A 1 74 ? 1.850 5.874 -6.223 1.00 98.81 74 ALA A O 1
ATOM 601 N N . LYS A 1 75 ? 1.469 7.244 -4.501 1.00 98.81 75 LYS A N 1
ATOM 602 C CA . LYS A 1 75 ? 2.209 8.368 -5.103 1.00 98.81 75 LYS A CA 1
ATOM 603 C C . LYS A 1 75 ? 3.696 8.054 -5.260 1.00 98.81 75 LYS A C 1
ATOM 605 O O . LYS A 1 75 ? 4.284 8.437 -6.270 1.00 98.81 75 LYS A O 1
ATOM 610 N N . THR A 1 76 ? 4.281 7.358 -4.288 1.00 98.69 76 THR A N 1
ATOM 611 C CA . THR A 1 76 ? 5.675 6.908 -4.357 1.00 98.69 76 THR A CA 1
ATOM 612 C C . THR A 1 76 ? 5.850 5.880 -5.472 1.00 98.69 76 THR A C 1
ATOM 614 O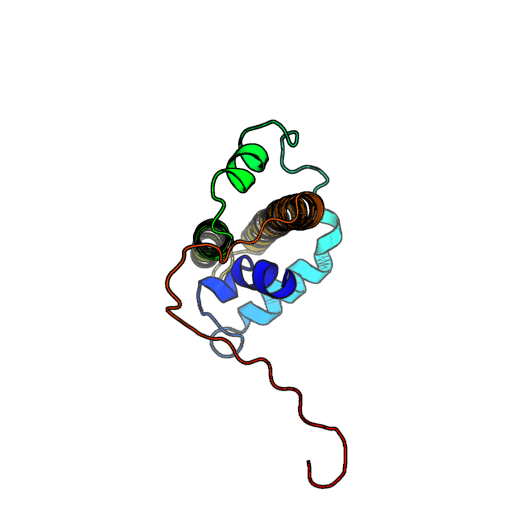 O . THR A 1 76 ? 6.674 6.107 -6.355 1.00 98.69 76 THR A O 1
ATOM 617 N N . GLY A 1 77 ? 5.023 4.830 -5.513 1.00 98.69 77 GLY A N 1
ATOM 618 C CA . GLY A 1 77 ? 5.038 3.826 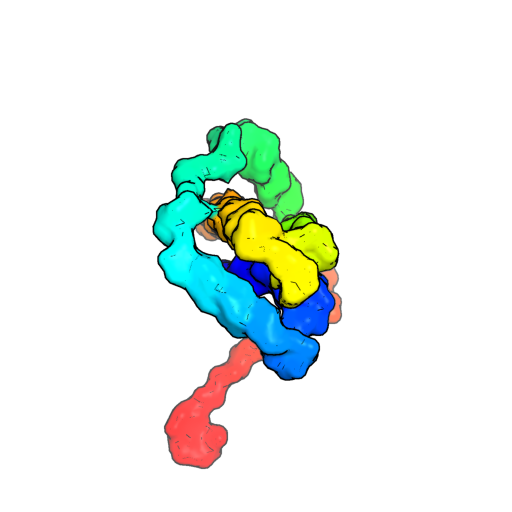-6.584 1.00 98.69 77 GLY A CA 1
ATOM 619 C C . GLY A 1 77 ? 4.883 4.450 -7.977 1.00 98.69 77 GLY A C 1
ATOM 620 O O . GLY A 1 77 ? 5.670 4.166 -8.880 1.00 98.69 77 GLY A O 1
ATOM 621 N N . LYS A 1 78 ? 3.958 5.406 -8.136 1.00 98.81 78 LYS A N 1
ATOM 622 C CA . LYS A 1 78 ? 3.786 6.154 -9.393 1.00 98.81 78 LYS A CA 1
ATOM 623 C C . LYS A 1 78 ? 5.031 6.955 -9.776 1.00 98.81 78 LYS A C 1
ATOM 625 O O . LYS A 1 78 ? 5.395 6.998 -10.947 1.00 98.81 78 LYS A O 1
ATOM 630 N N . SER A 1 79 ? 5.680 7.607 -8.813 1.00 98.81 79 SER A N 1
ATOM 631 C CA . SER A 1 79 ? 6.932 8.331 -9.062 1.00 98.81 79 SER A CA 1
ATOM 632 C C . SER A 1 79 ? 8.045 7.378 -9.518 1.00 98.81 79 SER A C 1
ATOM 634 O O . SER A 1 79 ? 8.751 7.665 -10.487 1.00 98.81 79 SER A O 1
ATOM 636 N N . ILE A 1 80 ? 8.156 6.210 -8.872 1.00 98.75 80 ILE A N 1
ATOM 637 C CA . ILE A 1 80 ? 9.115 5.153 -9.227 1.00 98.75 80 ILE A CA 1
ATOM 638 C C . ILE A 1 80 ? 8.867 4.621 -10.642 1.00 98.75 80 ILE A C 1
ATOM 640 O O . ILE A 1 80 ? 9.826 4.420 -11.382 1.00 98.75 80 ILE A O 1
ATOM 644 N N . TYR A 1 81 ? 7.610 4.489 -11.077 1.00 98.81 81 TYR A N 1
ATOM 645 C CA . TYR A 1 81 ? 7.304 4.092 -12.455 1.00 98.81 81 TYR A CA 1
ATOM 646 C C . TYR A 1 81 ? 7.981 4.989 -13.493 1.00 98.81 81 TYR A C 1
ATOM 648 O O . TYR A 1 81 ? 8.716 4.500 -14.352 1.00 98.81 81 TYR A O 1
ATOM 656 N N . TYR A 1 82 ? 7.772 6.303 -13.396 1.00 98.56 82 TYR A N 1
ATOM 657 C CA . TYR A 1 82 ? 8.321 7.238 -14.378 1.00 98.56 82 TYR A CA 1
ATOM 658 C C . TYR A 1 82 ? 9.836 7.393 -14.264 1.00 98.56 82 TYR A C 1
ATOM 660 O O . TYR A 1 82 ? 10.495 7.618 -15.277 1.00 98.56 82 TYR A O 1
ATOM 668 N N . SER A 1 83 ? 10.386 7.271 -13.057 1.00 98.50 83 SER A N 1
ATOM 669 C CA . SER A 1 83 ? 11.808 7.514 -12.814 1.00 98.50 83 SER A CA 1
ATOM 670 C C . SER A 1 83 ? 12.702 6.288 -13.007 1.00 98.50 83 SER A C 1
ATOM 672 O O . SER A 1 83 ? 13.857 6.491 -13.352 1.00 98.50 83 SER A O 1
ATOM 674 N N . HIS A 1 84 ? 12.195 5.062 -12.810 1.00 98.62 84 HIS A N 1
ATOM 675 C CA . HIS A 1 84 ? 13.043 3.861 -12.760 1.00 98.62 84 HIS A CA 1
ATOM 676 C C . HIS A 1 84 ? 12.385 2.548 -13.256 1.00 98.62 84 HIS A C 1
ATOM 678 O O . HIS A 1 84 ? 13.105 1.648 -13.675 1.00 98.62 84 HIS A O 1
ATOM 684 N N . ALA A 1 85 ? 11.050 2.387 -13.231 1.00 98.38 85 ALA A N 1
ATOM 685 C CA . ALA A 1 85 ? 10.424 1.063 -13.459 1.00 98.38 85 ALA A CA 1
ATOM 686 C C . ALA A 1 85 ? 9.779 0.844 -14.844 1.00 98.38 85 ALA A C 1
ATOM 688 O O . ALA A 1 85 ? 9.366 -0.272 -15.173 1.00 98.38 85 ALA A O 1
ATOM 689 N N . SER A 1 86 ? 9.638 1.888 -15.663 1.00 98.31 86 SER A N 1
ATOM 690 C CA . SER A 1 86 ? 9.146 1.754 -17.040 1.00 98.31 86 SER A CA 1
ATOM 691 C C . SER A 1 86 ? 10.123 0.975 -17.945 1.00 98.31 86 SER A C 1
ATOM 693 O O . SER A 1 86 ? 11.299 0.792 -17.632 1.00 98.31 86 SER A O 1
ATOM 695 N N . MET A 1 87 ? 9.644 0.541 -19.116 1.00 97.88 87 MET A N 1
ATOM 696 C CA . MET A 1 87 ? 10.436 -0.206 -20.111 1.00 97.88 87 MET A CA 1
ATOM 697 C C . MET A 1 87 ? 11.624 0.558 -20.709 1.00 97.88 87 MET A C 1
ATOM 699 O O . MET A 1 87 ? 12.451 -0.057 -21.378 1.00 97.88 87 MET A O 1
ATOM 703 N N . SER A 1 88 ? 11.695 1.879 -20.535 1.00 97.81 88 SER A N 1
ATOM 704 C CA . SER A 1 88 ? 12.823 2.679 -21.026 1.00 97.81 88 SER A CA 1
ATOM 705 C C . SER A 1 88 ? 14.027 2.667 -20.084 1.00 97.81 88 SER A C 1
ATOM 707 O O . SER A 1 88 ? 15.058 3.235 -20.434 1.00 97.81 88 SER A O 1
ATOM 709 N N . HIS A 1 89 ? 13.885 2.076 -18.898 1.00 98.56 89 HIS A N 1
ATOM 710 C CA . HIS A 1 89 ? 14.902 2.075 -17.851 1.00 98.56 89 HIS A CA 1
ATOM 711 C C . HIS A 1 89 ? 15.703 0.773 -17.822 1.00 98.56 89 HIS A C 1
ATOM 713 O O . HIS A 1 89 ? 15.325 -0.228 -18.436 1.00 98.56 89 HIS A O 1
ATOM 719 N N . SER A 1 90 ? 16.851 0.810 -17.150 1.00 98.62 90 SER A N 1
ATOM 720 C CA . SER A 1 90 ? 17.799 -0.304 -17.111 1.00 98.62 90 SER A CA 1
ATOM 721 C C . SER A 1 90 ? 17.391 -1.401 -16.119 1.00 98.62 90 SER A C 1
ATOM 723 O O . SER A 1 90 ? 16.502 -1.226 -15.288 1.00 98.62 90 SER A O 1
ATOM 725 N N . TRP A 1 91 ? 18.086 -2.543 -16.166 1.00 98.38 91 TRP A N 1
ATOM 726 C CA . TRP A 1 91 ? 17.918 -3.604 -15.166 1.00 98.38 91 TRP A CA 1
ATOM 727 C C . TRP A 1 91 ? 18.299 -3.158 -13.749 1.00 98.38 91 TRP A C 1
ATOM 729 O O . T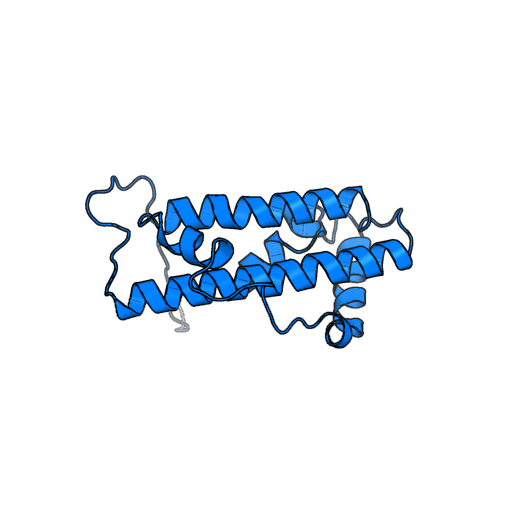RP A 1 91 ? 17.672 -3.610 -12.795 1.00 98.38 91 TRP A O 1
ATOM 739 N N . ASP A 1 92 ? 19.277 -2.258 -13.614 1.00 98.69 92 ASP A N 1
ATOM 740 C CA . ASP A 1 92 ? 19.681 -1.705 -12.316 1.00 98.69 92 ASP A CA 1
ATOM 741 C C . ASP A 1 92 ? 18.592 -0.775 -11.757 1.00 98.69 92 ASP A C 1
ATOM 743 O O . ASP A 1 92 ? 18.280 -0.816 -10.566 1.00 98.69 92 ASP A O 1
ATOM 747 N N . ASP A 1 93 ? 17.938 0.003 -12.625 1.00 98.75 93 ASP A N 1
ATOM 748 C CA . ASP A 1 93 ? 16.789 0.831 -12.244 1.00 98.75 93 ASP A CA 1
ATOM 749 C C . ASP A 1 93 ? 15.586 -0.032 -11.838 1.00 98.75 93 ASP A C 1
ATOM 751 O O . ASP A 1 93 ? 14.864 0.294 -10.890 1.00 98.75 93 ASP A O 1
ATOM 755 N N . TRP A 1 94 ? 15.378 -1.164 -12.515 1.00 98.75 94 TRP A N 1
ATOM 756 C CA . TRP A 1 94 ? 14.340 -2.129 -12.157 1.00 98.75 94 TRP A CA 1
ATOM 757 C C . TRP A 1 94 ? 14.630 -2.818 -10.820 1.00 98.75 94 TRP A C 1
ATOM 759 O O . TRP A 1 94 ? 13.711 -2.960 -10.012 1.00 98.75 94 TRP A O 1
ATOM 769 N N . ASP A 1 95 ? 15.886 -3.185 -10.542 1.00 98.81 95 ASP A N 1
ATOM 770 C CA . ASP A 1 95 ? 16.300 -3.714 -9.235 1.00 98.81 95 ASP A CA 1
ATOM 771 C C . ASP A 1 95 ? 16.054 -2.693 -8.120 1.00 98.81 95 ASP A C 1
ATOM 773 O O . ASP A 1 95 ? 15.422 -3.013 -7.108 1.00 98.81 95 ASP A O 1
ATOM 777 N N . TYR A 1 96 ? 16.464 -1.440 -8.336 1.00 98.81 96 TYR A N 1
ATOM 778 C CA . TYR A 1 96 ? 16.197 -0.344 -7.408 1.00 98.81 96 TYR A CA 1
ATOM 779 C C . TYR A 1 96 ? 14.695 -0.156 -7.170 1.00 98.81 96 TYR A C 1
ATOM 781 O O . TYR A 1 96 ? 14.249 -0.081 -6.022 1.00 98.81 96 TYR A O 1
ATOM 789 N N . SER A 1 97 ? 13.908 -0.127 -8.246 1.00 98.75 97 SER A N 1
ATOM 790 C CA . SER A 1 97 ? 12.455 0.029 -8.187 1.00 98.75 97 SER A CA 1
ATOM 791 C C . SER A 1 97 ? 11.811 -1.076 -7.361 1.00 98.75 97 SER A C 1
ATOM 793 O O . SER A 1 97 ? 11.078 -0.776 -6.419 1.00 98.75 97 SER A O 1
ATOM 795 N N . ALA A 1 98 ? 12.128 -2.339 -7.666 1.00 98.81 98 ALA A N 1
ATOM 796 C CA . ALA A 1 98 ? 11.597 -3.499 -6.958 1.00 98.81 98 ALA A CA 1
ATOM 797 C C . ALA A 1 98 ? 12.002 -3.487 -5.479 1.00 98.81 98 ALA A C 1
ATOM 799 O O . ALA A 1 98 ? 11.159 -3.696 -4.607 1.00 98.81 98 ALA A O 1
ATOM 800 N N . LYS A 1 99 ? 13.265 -3.162 -5.179 1.00 98.81 99 LYS A N 1
ATOM 801 C CA . LYS A 1 99 ? 13.767 -3.037 -3.806 1.00 98.81 99 LYS A CA 1
ATOM 802 C C . LYS A 1 99 ? 12.995 -1.994 -3.002 1.00 98.81 99 LYS A C 1
ATOM 804 O O . LYS A 1 99 ? 12.615 -2.264 -1.862 1.00 98.81 99 LYS A O 1
ATOM 809 N N . VAL A 1 100 ? 12.768 -0.810 -3.571 1.00 98.81 100 VAL A N 1
ATOM 810 C CA . VAL A 1 100 ? 12.064 0.285 -2.889 1.00 98.81 100 VAL A CA 1
ATOM 811 C C . VAL A 1 100 ? 10.590 -0.049 -2.696 1.00 98.81 100 VAL A C 1
ATOM 813 O O . VAL A 1 100 ? 10.092 0.049 -1.573 1.00 98.81 100 VAL A O 1
ATOM 816 N N . THR A 1 101 ? 9.885 -0.466 -3.750 1.00 98.75 101 THR A N 1
ATOM 817 C CA . THR A 1 101 ? 8.437 -0.689 -3.651 1.00 98.75 101 THR A CA 1
ATOM 818 C C . THR A 1 101 ? 8.092 -1.944 -2.862 1.00 98.75 101 THR A C 1
ATOM 820 O O . THR A 1 101 ? 7.161 -1.907 -2.072 1.00 98.75 101 THR A O 1
ATOM 823 N N . LEU A 1 102 ? 8.873 -3.027 -2.930 1.00 98.81 102 LEU A N 1
ATOM 824 C CA . LEU A 1 102 ? 8.616 -4.189 -2.067 1.00 98.81 102 LEU A CA 1
ATOM 825 C C . LEU A 1 102 ? 8.896 -3.889 -0.590 1.00 98.81 102 LEU A C 1
ATOM 827 O O . LEU A 1 102 ? 8.167 -4.378 0.277 1.00 98.81 102 LEU A O 1
ATOM 831 N N . ALA A 1 103 ? 9.913 -3.082 -0.271 1.00 98.88 103 ALA A N 1
ATOM 832 C CA . ALA A 1 103 ? 10.149 -2.637 1.105 1.00 98.88 103 ALA A CA 1
ATOM 833 C C . ALA A 1 103 ? 9.001 -1.744 1.610 1.00 98.88 103 ALA A C 1
ATOM 835 O O . ALA A 1 103 ? 8.518 -1.924 2.732 1.00 98.88 103 ALA A O 1
ATOM 836 N N . ASN A 1 104 ? 8.518 -0.829 0.770 1.00 98.88 104 ASN A N 1
ATOM 837 C CA . ASN A 1 104 ? 7.351 0.001 1.057 1.00 98.88 104 ASN A CA 1
ATOM 838 C C . ASN A 1 104 ? 6.089 -0.842 1.275 1.00 98.88 104 ASN A C 1
ATOM 840 O O . ASN A 1 104 ? 5.400 -0.641 2.275 1.00 98.88 104 ASN A O 1
ATOM 844 N N . SER A 1 105 ? 5.844 -1.842 0.430 1.00 98.88 105 SER A N 1
ATOM 845 C CA . SER A 1 105 ? 4.688 -2.733 0.523 1.00 98.88 105 SER A CA 1
ATOM 846 C C . SER A 1 105 ? 4.709 -3.535 1.822 1.00 98.88 105 SER A C 1
ATOM 848 O O . SER A 1 105 ? 3.695 -3.625 2.516 1.00 98.88 105 SER A O 1
ATOM 850 N N . GLN A 1 106 ? 5.875 -4.060 2.215 1.00 98.88 106 GLN A N 1
ATOM 851 C CA . GLN A 1 106 ? 6.057 -4.759 3.492 1.00 98.88 106 GLN A CA 1
ATOM 852 C C . GLN A 1 106 ? 5.837 -3.819 4.687 1.00 98.88 106 GLN A C 1
ATOM 854 O O . GLN A 1 106 ? 5.084 -4.151 5.606 1.00 98.88 106 GLN A O 1
ATOM 859 N N . LYS A 1 107 ? 6.435 -2.620 4.665 1.00 98.88 107 LYS A N 1
ATOM 860 C CA . LYS A 1 107 ? 6.285 -1.612 5.727 1.00 98.88 107 LYS A CA 1
ATOM 861 C C . LYS A 1 107 ? 4.840 -1.123 5.858 1.00 98.88 107 LYS A C 1
ATOM 863 O O . LYS A 1 107 ? 4.317 -1.042 6.968 1.00 98.88 107 LYS A O 1
ATOM 868 N N . GLY A 1 108 ? 4.190 -0.819 4.741 1.00 98.81 108 GLY A N 1
ATOM 869 C CA . GLY A 1 108 ? 2.801 -0.381 4.696 1.00 98.81 108 GLY A CA 1
ATOM 870 C C . GLY A 1 108 ? 1.831 -1.470 5.155 1.00 98.81 108 GLY A C 1
ATOM 871 O O . GLY A 1 108 ? 0.921 -1.202 5.938 1.00 98.81 108 GLY A O 1
ATOM 872 N N . THR A 1 109 ? 2.086 -2.722 4.765 1.00 98.88 109 THR A N 1
ATOM 873 C CA . THR A 1 109 ? 1.330 -3.893 5.238 1.00 98.88 109 THR A CA 1
ATOM 874 C C . THR A 1 109 ? 1.472 -4.073 6.748 1.00 98.88 109 THR A C 1
ATOM 876 O O . THR A 1 109 ? 0.470 -4.270 7.434 1.00 98.88 109 THR A O 1
ATOM 879 N N . ALA A 1 110 ? 2.685 -3.936 7.297 1.00 98.88 110 ALA A N 1
ATOM 880 C CA . ALA A 1 110 ? 2.897 -3.967 8.745 1.00 98.88 110 ALA A CA 1
ATOM 881 C C . ALA A 1 110 ? 2.101 -2.862 9.466 1.00 98.88 110 ALA A C 1
ATOM 883 O O . ALA A 1 110 ? 1.505 -3.119 10.511 1.00 98.88 110 ALA A O 1
ATOM 884 N N . GLY A 1 111 ? 2.021 -1.661 8.882 1.00 98.81 111 GLY A N 1
ATOM 885 C CA . GLY A 1 111 ? 1.191 -0.568 9.393 1.00 98.81 111 GLY A CA 1
ATOM 886 C C . GLY A 1 111 ? -0.312 -0.876 9.385 1.00 98.81 111 GLY A C 1
ATOM 887 O O . GLY A 1 111 ? -0.994 -0.643 10.384 1.00 98.81 111 GLY A O 1
ATOM 888 N N . TYR A 1 112 ? -0.831 -1.462 8.303 1.00 98.88 112 TYR A N 1
ATOM 889 C CA . TYR A 1 112 ? -2.225 -1.919 8.239 1.00 98.88 112 TYR A CA 1
ATOM 890 C C . TYR A 1 112 ? -2.542 -3.019 9.253 1.00 98.88 112 TYR A C 1
ATOM 892 O O . TYR A 1 112 ? -3.590 -2.969 9.894 1.00 98.88 112 TYR A O 1
ATOM 900 N N . ILE A 1 113 ? -1.645 -3.992 9.426 1.00 98.88 113 ILE A N 1
ATOM 901 C CA . ILE A 1 113 ? -1.817 -5.066 10.414 1.00 98.88 113 ILE A CA 1
ATOM 902 C C . ILE A 1 113 ? -1.785 -4.491 11.833 1.00 98.88 113 ILE A C 1
ATOM 904 O O . ILE A 1 113 ? -2.628 -4.849 12.651 1.00 98.88 113 ILE A O 1
ATOM 908 N N . TYR A 1 114 ? -0.872 -3.558 12.116 1.00 98.88 114 TYR A N 1
ATOM 909 C CA . TYR A 1 114 ? -0.822 -2.860 13.401 1.00 98.88 114 TYR A CA 1
ATOM 910 C C . TYR A 1 114 ? -2.135 -2.129 13.703 1.00 98.88 114 TYR A C 1
ATOM 912 O O . TYR A 1 114 ? -2.701 -2.298 14.784 1.00 98.88 114 TYR A O 1
ATOM 920 N N . ARG A 1 115 ? -2.669 -1.386 12.722 1.00 98.81 115 ARG A N 1
ATOM 921 C CA . ARG A 1 115 ? -3.973 -0.726 12.841 1.00 98.81 115 ARG A CA 1
ATOM 922 C C . ARG A 1 115 ? -5.096 -1.722 13.120 1.00 98.81 115 ARG A C 1
ATOM 924 O O . ARG A 1 115 ? -5.880 -1.508 14.037 1.00 98.81 115 ARG A O 1
ATOM 931 N N . PHE A 1 116 ? -5.152 -2.804 12.345 1.00 98.88 116 PHE A N 1
ATOM 932 C CA . PHE A 1 116 ? -6.170 -3.841 12.483 1.00 98.88 116 PHE A CA 1
ATOM 933 C C . PHE A 1 116 ? -6.164 -4.458 13.883 1.00 98.88 116 PHE A C 1
ATOM 935 O O . PHE A 1 116 ? -7.217 -4.549 14.505 1.00 98.88 116 PHE A O 1
ATOM 942 N N . LEU A 1 117 ? -4.987 -4.834 14.394 1.00 98.81 117 LEU A N 1
ATOM 943 C CA . LEU A 1 117 ? -4.852 -5.434 15.722 1.00 98.81 117 LEU A CA 1
ATOM 944 C C . LEU A 1 117 ? -5.348 -4.495 16.827 1.00 98.81 117 LEU A C 1
ATOM 946 O O . LEU A 1 117 ? -6.022 -4.958 17.744 1.00 98.81 117 LEU A O 1
ATOM 950 N N . HIS A 1 118 ? -5.071 -3.194 16.727 1.00 98.69 118 HIS A N 1
ATOM 951 C CA . HIS A 1 118 ? -5.612 -2.205 17.661 1.00 98.69 118 HIS A CA 1
ATOM 952 C C . HIS A 1 118 ? -7.132 -2.072 17.545 1.00 98.69 118 HIS A C 1
ATOM 954 O O . HIS A 1 118 ? -7.825 -2.141 18.558 1.00 98.69 118 HIS A O 1
ATOM 960 N N . ASP A 1 119 ? -7.659 -1.944 16.326 1.00 98.56 119 ASP A N 1
ATOM 961 C CA . ASP A 1 119 ? -9.094 -1.752 16.115 1.00 98.56 119 ASP A CA 1
ATOM 962 C C . ASP A 1 119 ? -9.918 -2.936 16.649 1.00 98.56 119 ASP A C 1
ATOM 964 O O . ASP A 1 119 ? -10.919 -2.719 17.333 1.00 98.56 119 ASP A O 1
ATOM 968 N N . VAL A 1 120 ? -9.472 -4.179 16.426 1.00 98.38 120 VAL A N 1
ATOM 969 C CA . VAL A 1 120 ? -10.177 -5.368 16.939 1.00 98.38 120 VAL A CA 1
ATOM 970 C C . VAL A 1 120 ? -9.962 -5.608 18.434 1.00 98.38 120 VAL A C 1
ATOM 972 O O . VAL A 1 120 ? -10.853 -6.149 19.082 1.00 98.38 120 VAL A O 1
ATOM 975 N N . SER A 1 121 ? -8.814 -5.212 18.995 1.00 98.56 121 SER A N 1
ATOM 976 C CA . SER A 1 121 ? -8.539 -5.387 20.432 1.00 98.56 121 SER A CA 1
ATOM 977 C C . SER A 1 121 ? -9.305 -4.385 21.292 1.00 98.56 121 SER A C 1
ATOM 979 O O . SER A 1 121 ? -9.735 -4.719 22.392 1.00 98.56 121 SER A O 1
ATOM 981 N N . GLU A 1 122 ? -9.472 -3.157 20.799 1.00 98.00 122 GLU A N 1
ATOM 982 C CA . GLU A 1 122 ? -10.157 -2.067 21.506 1.00 98.00 122 GLU A CA 1
ATOM 983 C C . GLU A 1 122 ? -11.667 -2.030 21.211 1.00 98.00 122 GLU A C 1
ATOM 985 O O . GLU A 1 122 ? -12.401 -1.295 21.869 1.00 98.00 122 GLU A O 1
ATOM 990 N N . GLY A 1 123 ? -12.145 -2.812 20.234 1.00 97.50 123 GLY A N 1
ATOM 991 C CA . GLY A 1 123 ? -13.534 -2.752 19.775 1.00 97.50 123 GLY A CA 1
ATOM 992 C C . GLY A 1 123 ? -13.868 -1.414 19.110 1.00 97.50 123 GLY A C 1
ATOM 993 O O . GLY A 1 123 ? -14.981 -0.910 19.258 1.00 97.50 123 GLY A O 1
ATOM 994 N N . ASN A 1 124 ? -12.897 -0.815 18.412 1.00 97.00 124 ASN A N 1
ATOM 995 C CA . ASN A 1 124 ? -13.072 0.479 17.762 1.00 97.00 124 ASN A CA 1
ATOM 996 C C . ASN A 1 124 ? -14.083 0.357 16.616 1.00 97.00 124 ASN A C 1
ATOM 998 O O . ASN A 1 124 ? -13.849 -0.359 15.643 1.00 97.00 124 ASN A O 1
ATOM 1002 N N . ASP A 1 125 ? -15.176 1.114 16.695 1.00 97.06 125 ASP A N 1
ATOM 1003 C CA . ASP A 1 125 ? -16.135 1.257 15.603 1.00 97.06 125 ASP A CA 1
ATOM 1004 C C . ASP A 1 125 ? -15.852 2.560 14.829 1.00 97.06 125 ASP A C 1
ATOM 1006 O O . ASP A 1 125 ? -16.153 3.658 15.317 1.00 97.06 125 ASP A O 1
ATOM 1010 N N . PRO A 1 126 ? -15.283 2.484 13.608 1.00 96.12 126 PRO A N 1
ATOM 1011 C CA . PRO A 1 126 ? -14.968 3.668 12.821 1.00 96.12 126 PRO A CA 1
ATOM 1012 C C . PRO A 1 126 ? -16.210 4.334 12.206 1.00 96.12 126 PRO A C 1
ATOM 1014 O O . PRO A 1 126 ? -16.053 5.358 11.539 1.00 96.12 126 PRO A O 1
ATOM 1017 N N . SER A 1 127 ? -17.421 3.796 12.374 1.00 96.44 127 SER A N 1
ATOM 1018 C CA . SER A 1 127 ? -18.656 4.341 11.791 1.00 96.44 127 SER A CA 1
ATOM 1019 C C . SER A 1 127 ? -19.409 5.315 12.708 1.00 96.44 127 SER A C 1
ATOM 1021 O O . SER A 1 127 ? -20.207 6.120 12.217 1.00 96.44 127 SER A O 1
ATOM 1023 N N . VAL A 1 128 ? -19.132 5.294 14.019 1.00 94.38 128 VAL A N 1
ATOM 1024 C CA . VAL A 1 128 ? -19.881 6.061 15.030 1.00 94.38 128 VAL A CA 1
ATOM 1025 C C . VAL A 1 128 ? -19.904 7.556 14.707 1.00 94.38 128 VAL A C 1
ATOM 1027 O O . VAL A 1 128 ? -18.868 8.193 14.517 1.00 94.38 128 VAL A O 1
ATOM 1030 N N . GLY A 1 129 ? -21.112 8.128 14.679 1.00 91.56 129 GLY A N 1
ATOM 1031 C CA . GLY A 1 129 ? -21.323 9.570 14.530 1.00 91.56 129 GLY A CA 1
ATOM 1032 C C . GLY A 1 129 ? -20.998 10.133 13.143 1.00 91.56 129 GLY A C 1
ATOM 1033 O O . GLY A 1 129 ? -20.826 11.346 13.018 1.00 91.56 129 GLY A O 1
ATOM 1034 N N . LYS A 1 130 ? -20.901 9.291 12.104 1.00 95.69 130 LYS A N 1
ATOM 1035 C CA . LYS A 1 130 ? -20.598 9.730 10.734 1.00 95.69 130 LYS A CA 1
ATOM 1036 C C . LYS A 1 130 ? -21.788 9.656 9.793 1.00 95.69 130 LYS A C 1
ATOM 1038 O O . LYS A 1 130 ? -22.620 8.758 9.859 1.00 95.69 130 LYS A O 1
ATOM 1043 N N . ASN A 1 131 ? -21.793 10.581 8.837 1.00 97.00 131 ASN A N 1
ATOM 1044 C CA . ASN A 1 131 ? -22.723 10.551 7.717 1.00 97.00 131 ASN A CA 1
ATOM 1045 C C . ASN A 1 131 ? -22.380 9.400 6.766 1.00 97.00 131 ASN A C 1
ATOM 1047 O O . ASN A 1 131 ? -21.227 9.248 6.352 1.00 97.00 131 ASN A O 1
ATOM 1051 N N . VAL A 1 132 ? -23.402 8.659 6.347 1.00 97.56 132 VAL A N 1
ATOM 1052 C CA . VAL A 1 132 ? -23.291 7.652 5.290 1.00 97.56 132 VAL A CA 1
ATOM 1053 C C . VAL A 1 132 ? -23.262 8.369 3.939 1.00 97.56 132 VAL A C 1
ATOM 1055 O O . VAL A 1 132 ? -24.276 8.898 3.492 1.00 97.56 132 VAL A O 1
ATOM 1058 N N . LYS A 1 133 ? -22.086 8.427 3.306 1.00 98.00 133 LYS A N 1
ATOM 1059 C CA . LYS A 1 133 ? -21.918 8.990 1.951 1.00 98.00 133 LYS A CA 1
ATOM 1060 C C . LYS A 1 133 ? -22.042 7.933 0.858 1.00 98.00 133 LYS A C 1
ATOM 1062 O O . LYS A 1 133 ? -22.501 8.232 -0.236 1.00 98.00 133 LYS A O 1
ATOM 1067 N N . GLU A 1 134 ? -21.611 6.718 1.169 1.00 97.88 134 GLU A N 1
ATOM 1068 C CA . GLU A 1 134 ? -21.568 5.572 0.269 1.00 97.88 134 GLU A CA 1
ATOM 1069 C C . GLU A 1 134 ? -21.974 4.328 1.068 1.00 97.88 134 GLU A C 1
ATOM 1071 O O . GLU A 1 134 ? -21.648 4.213 2.253 1.00 97.88 134 GLU A O 1
ATOM 1076 N N . LEU A 1 135 ? -22.688 3.408 0.418 1.00 97.69 135 LEU A N 1
ATOM 1077 C CA . LEU A 1 135 ? -22.990 2.072 0.928 1.00 97.69 135 LEU A CA 1
ATOM 1078 C C . LEU A 1 135 ? -22.359 1.053 -0.016 1.00 97.69 135 LEU A C 1
ATOM 1080 O O . LEU A 1 135 ? -22.507 1.160 -1.232 1.00 97.69 135 LEU A O 1
ATOM 1084 N N . VAL A 1 136 ? -21.675 0.058 0.543 1.00 98.00 136 VAL A N 1
ATOM 1085 C CA . VAL A 1 136 ? -21.063 -1.032 -0.223 1.00 98.00 136 VAL A CA 1
ATOM 1086 C C . VAL A 1 136 ? -21.852 -2.305 0.051 1.00 98.00 136 VAL A C 1
ATOM 1088 O O . VAL A 1 136 ? -21.889 -2.778 1.185 1.00 98.00 136 VAL A O 1
ATOM 1091 N N . ALA A 1 137 ? -22.491 -2.856 -0.982 1.00 97.88 137 ALA A N 1
ATOM 1092 C CA . ALA A 1 137 ? -23.141 -4.158 -0.910 1.00 97.88 137 ALA A CA 1
ATOM 1093 C C . ALA A 1 137 ? -22.155 -5.246 -1.348 1.00 97.88 137 ALA A C 1
ATOM 1095 O O . ALA A 1 137 ? -21.606 -5.186 -2.447 1.00 97.88 137 ALA A O 1
ATOM 1096 N N . TYR A 1 138 ? -21.946 -6.247 -0.497 1.00 97.19 138 TYR A N 1
ATOM 1097 C CA . TYR A 1 138 ? -21.214 -7.461 -0.844 1.00 97.19 138 TYR A CA 1
ATOM 1098 C C . TYR A 1 138 ? -22.224 -8.604 -0.967 1.00 97.19 138 TYR A C 1
ATOM 1100 O O . TYR A 1 138 ? -22.736 -9.092 0.039 1.00 97.19 138 TYR A O 1
ATOM 1108 N N . ILE A 1 139 ? -22.576 -8.947 -2.209 1.00 97.50 139 ILE A N 1
ATOM 1109 C CA . ILE A 1 139 ? -23.629 -9.914 -2.537 1.00 97.50 139 ILE A CA 1
ATOM 1110 C C . ILE A 1 139 ? -22.970 -11.209 -3.006 1.00 97.50 139 ILE A C 1
ATOM 1112 O O . ILE A 1 139 ? -22.208 -11.203 -3.971 1.00 97.50 139 ILE A O 1
ATOM 1116 N N . SER A 1 140 ? -23.296 -12.311 -2.336 1.00 97.38 140 SER A N 1
ATOM 1117 C CA . SER A 1 140 ? -22.855 -13.655 -2.704 1.00 97.38 140 SER A CA 1
ATOM 1118 C C . SER A 1 140 ? -24.032 -14.426 -3.293 1.00 97.38 140 SER A C 1
ATOM 1120 O O . SER A 1 140 ? -25.003 -14.692 -2.585 1.00 97.38 140 SER A O 1
ATOM 1122 N N . THR A 1 141 ? -23.953 -14.777 -4.575 1.00 97.06 141 THR A N 1
ATOM 1123 C CA . THR A 1 141 ? -24.946 -15.629 -5.247 1.00 97.06 141 THR A CA 1
ATOM 1124 C C . THR A 1 141 ? -24.707 -17.097 -4.897 1.00 97.06 141 THR A C 1
ATOM 1126 O O . THR A 1 141 ? -23.562 -17.506 -4.686 1.00 97.06 141 THR A O 1
ATOM 1129 N N . SER A 1 142 ? -25.772 -17.901 -4.829 1.00 96.50 142 SER A N 1
ATOM 1130 C CA . SER A 1 142 ? -25.625 -19.347 -4.636 1.00 96.50 142 SER A CA 1
ATOM 1131 C C . SER A 1 142 ? -24.954 -19.999 -5.852 1.00 96.50 142 SER A C 1
ATOM 1133 O O . SER A 1 142 ? -25.069 -19.521 -6.976 1.00 96.50 142 SER A O 1
ATOM 1135 N N . GLY A 1 143 ? -24.251 -21.109 -5.625 1.00 97.19 143 GLY A N 1
ATOM 1136 C CA . GLY A 1 143 ? -23.761 -21.986 -6.696 1.00 97.19 143 GLY A CA 1
ATOM 1137 C C . GLY A 1 143 ? -24.817 -22.983 -7.186 1.00 97.19 143 GLY A C 1
ATOM 1138 O O . GLY A 1 143 ? -24.497 -23.897 -7.944 1.00 97.19 143 GLY A O 1
ATOM 1139 N N . GLU A 1 144 ? -26.050 -22.864 -6.697 1.00 97.00 144 GLU A N 1
ATOM 1140 C CA . GLU A 1 144 ? -27.175 -23.697 -7.097 1.00 97.00 144 GLU A CA 1
ATOM 1141 C C . GLU A 1 144 ? -27.591 -23.435 -8.545 1.00 97.00 144 GLU A C 1
ATOM 1143 O O . GLU A 1 144 ? -27.396 -22.357 -9.109 1.00 97.00 144 GLU A O 1
ATOM 1148 N N . LYS A 1 145 ? -28.189 -24.457 -9.159 1.00 88.38 145 LYS A N 1
ATOM 1149 C CA . LYS A 1 145 ? -28.791 -24.317 -10.478 1.00 88.38 145 LYS A CA 1
ATOM 1150 C C . LYS A 1 145 ? -29.897 -23.254 -10.405 1.00 88.38 145 LYS A C 1
ATOM 1152 O O . LYS A 1 145 ? -30.767 -23.355 -9.548 1.00 88.38 145 LYS A O 1
ATOM 1157 N N . ASP A 1 146 ? -29.864 -22.304 -11.337 1.00 91.88 146 ASP A N 1
ATOM 1158 C CA . ASP A 1 146 ? -30.830 -21.202 -11.486 1.00 91.88 146 ASP A CA 1
ATOM 1159 C C . ASP A 1 146 ? -30.750 -20.089 -10.409 1.00 91.88 146 ASP A C 1
ATOM 1161 O O . ASP A 1 146 ? -31.719 -19.353 -10.217 1.00 91.88 146 ASP A O 1
ATOM 1165 N N . ALA A 1 147 ? -29.602 -19.949 -9.730 1.00 82.81 147 ALA A N 1
ATOM 1166 C CA . ALA A 1 147 ? -29.293 -18.842 -8.813 1.00 82.81 147 ALA A CA 1
ATOM 1167 C C . ALA A 1 147 ? -28.868 -17.534 -9.512 1.00 82.81 147 ALA A C 1
ATOM 1169 O O . ALA A 1 147 ? -28.325 -17.592 -10.641 1.00 82.81 147 ALA A O 1
#

InterPro domains:
  IPR001531 Zinc-dependent phospholipase C [PR00479] (25-42)
  IPR001531 Zinc-dependent phospholipase C [PR00479] (106-116)
  IPR001531 Zinc-dependent phospholipase C [PS00384] (3-16)
  IPR001531 Zinc-dependent phospholipase C [PS51346] (1-127)
  IPR001531 Zinc-dependent phospholipase C [SM00770] (1-127)
  IPR008947 Phospholipase C/P1 nuclease domain superfamily [G3DSA:1.10.575.10] (1-127)
  IPR008947 Phospholipase C/P1 nuclease domain superfamily [SSF48537] (1-124)
  IPR029002 Phospholipase C/D [PF00882] (1-79)

Foldseek 3Di:
DLVVLLQLLALCRLLVQDCVNDVLPVVLVVLLVVVVVVLDDDDLPDDCVDDVNVVLQPDLQPVVSCVVLSVVSNVVSNVLCVVQRDPVHDPVSSVVSSSVSSSVSVSSVVSVVSSVVVCVVVVRDNCPPDDCPDDDDDDDDDPDPPD

Radius of gyration: 18.28 Å; chains: 1; bounding box: 50×35×44 Å

pLDDT: mean 97.93, std 1.88, range [82.81, 98.88]

Secondary structure (DSSP, 8-state):
-HHHHHHHHSTTTTTT--TTT-THHHHHHHHHHHHGGGG--S--SS-TTSHHHHHHTT-S-HHHHHHHHHHHHHHHHHHHIIIIISTTS-HHHHHHHHHHHHHHHHHHHHHHHHHHHHHHHHT--TTTT-------------SSTT-

Sequence (147 aa):
AMHYFGDIDTPYHPANVTAVDSAGHVKFETFAEERKEQYKINTAGCKTNEDFYADILKNKDFNAWSKEYARGFAKTGKSIYYSHASMSHSWDDWDYSAKVTLANSQKGTAGYIYRFLHDVSEGNDPSVGKNVK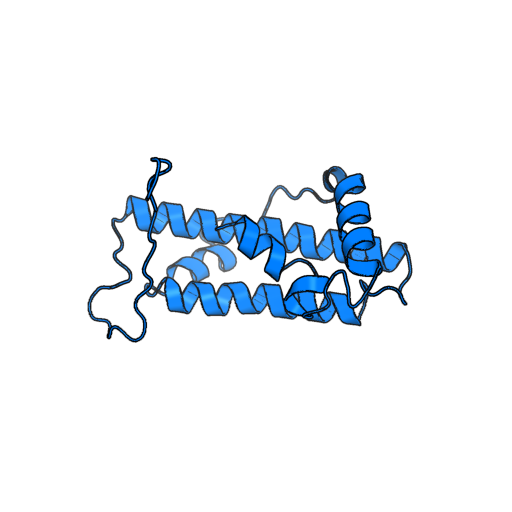ELVAYISTSGEKDA

Organism: Clostridium perfringens (NCBI:txid1502)